Protein AF-A0A7W1Z5U4-F1 (afdb_monomer_lite)

Sequence (35 aa):
MAADDTPLIQQWREVKALHADALVLFRVGDFYEMF

Foldseek 3Di:
DPPPCPPVNVVVVVVCVVVVPDFDFDDDDPGTDGD

pLDDT: mean 78.94, std 11.38, range [42.56, 91.12]

Structure (mmCIF, N/CA/C/O backbone):
data_AF-A0A7W1Z5U4-F1
#
_entry.id   AF-A0A7W1Z5U4-F1
#
loop_
_atom_site.group_PDB
_atom_site.id
_atom_site.type_symbol
_atom_site.label_atom_id
_atom_site.label_alt_id
_atom_site.label_comp_id
_atom_site.label_asym_id
_atom_site.label_entity_id
_atom_site.label_seq_id
_atom_site.pdbx_PDB_ins_code
_atom_site.Cartn_x
_atom_site.Cartn_y
_atom_site.Cartn_z
_atom_site.occupancy
_atom_site.B_iso_or_equiv
_atom_site.auth_seq_id
_atom_site.auth_comp_id
_atom_site.auth_asym_id
_atom_site.auth_atom_id
_atom_site.pdbx_PDB_model_num
ATOM 1 N N . MET A 1 1 ? 22.598 -17.056 8.499 1.00 42.56 1 MET A N 1
ATOM 2 C CA . MET A 1 1 ? 23.120 -15.867 7.800 1.00 42.56 1 MET A CA 1
ATOM 3 C C . MET A 1 1 ? 21.899 -15.031 7.485 1.00 42.56 1 MET A C 1
ATOM 5 O O . MET A 1 1 ? 21.103 -15.474 6.669 1.00 42.56 1 MET A O 1
ATOM 9 N N . ALA A 1 2 ? 21.637 -13.996 8.290 1.00 49.53 2 ALA A N 1
ATOM 10 C CA . ALA A 1 2 ? 20.435 -13.176 8.156 1.00 49.53 2 ALA A CA 1
ATOM 11 C C . ALA A 1 2 ? 20.361 -12.690 6.708 1.00 49.53 2 ALA A C 1
ATOM 13 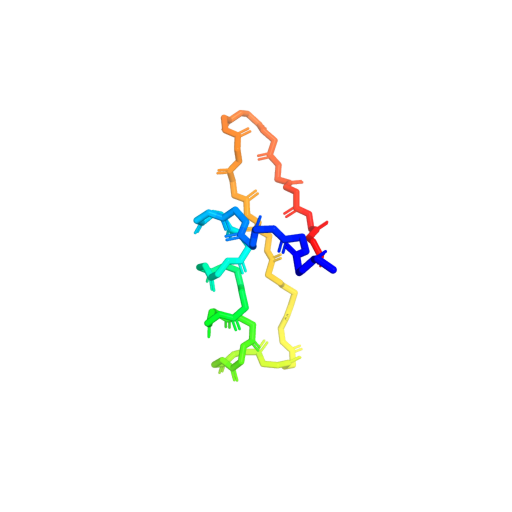O O . ALA A 1 2 ? 21.364 -12.190 6.200 1.00 49.53 2 ALA A O 1
ATOM 14 N N . ALA A 1 3 ? 19.238 -12.944 6.033 1.00 55.78 3 ALA A N 1
ATOM 15 C CA . ALA A 1 3 ? 18.969 -12.313 4.753 1.00 55.78 3 ALA A CA 1
ATOM 16 C C . ALA A 1 3 ? 19.111 -10.818 5.016 1.00 55.78 3 ALA A C 1
ATOM 18 O O . ALA A 1 3 ? 18.381 -10.295 5.854 1.00 55.78 3 ALA A O 1
ATOM 19 N N . ASP A 1 4 ? 20.142 -10.210 4.436 1.00 56.34 4 ASP A N 1
ATOM 20 C CA . ASP A 1 4 ? 20.444 -8.796 4.588 1.00 56.34 4 ASP A CA 1
ATOM 21 C C . ASP A 1 4 ? 19.168 -8.063 4.185 1.00 56.34 4 ASP A C 1
ATOM 23 O O . ASP A 1 4 ? 18.768 -8.092 3.018 1.00 56.34 4 ASP A O 1
ATOM 27 N N . ASP A 1 5 ? 18.427 -7.603 5.195 1.00 60.12 5 ASP A N 1
ATOM 28 C CA . ASP A 1 5 ? 17.124 -6.986 5.030 1.00 60.12 5 ASP A CA 1
ATOM 29 C C . ASP A 1 5 ? 17.383 -5.786 4.134 1.00 60.12 5 ASP A C 1
ATOM 31 O O . ASP A 1 5 ? 17.972 -4.793 4.575 1.00 60.12 5 ASP A O 1
ATOM 35 N N . THR A 1 6 ? 17.043 -5.935 2.847 1.00 76.38 6 THR A N 1
ATOM 36 C CA . THR A 1 6 ? 17.336 -4.900 1.860 1.00 76.38 6 THR A CA 1
ATOM 37 C C . THR A 1 6 ? 16.810 -3.579 2.416 1.00 76.38 6 THR A C 1
ATOM 39 O O . THR A 1 6 ? 15.779 -3.575 3.101 1.00 76.38 6 THR A O 1
ATOM 42 N N . PRO A 1 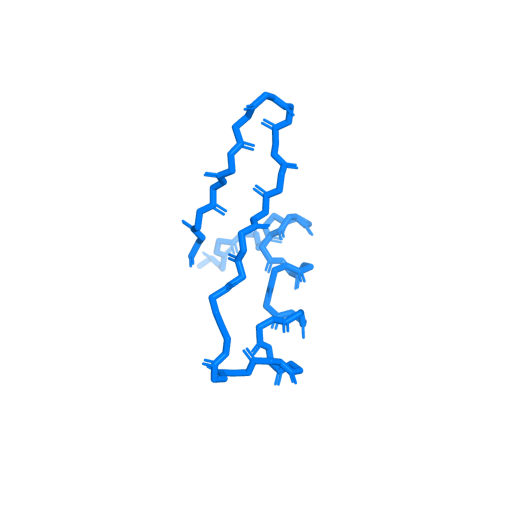7 ? 17.479 -2.444 2.159 1.00 78.38 7 PRO A N 1
ATOM 43 C CA . PRO A 1 7 ? 17.055 -1.156 2.711 1.00 78.38 7 PRO A CA 1
ATOM 44 C C . PRO A 1 7 ? 15.576 -0.843 2.414 1.00 78.38 7 PRO A C 1
ATOM 46 O O . PRO A 1 7 ? 14.946 -0.070 3.129 1.00 78.38 7 PRO A O 1
ATOM 49 N N . LEU A 1 8 ? 15.002 -1.484 1.392 1.00 78.81 8 LEU A N 1
ATOM 50 C CA . LEU A 1 8 ? 13.581 -1.475 1.067 1.00 78.81 8 LEU A CA 1
ATOM 51 C C . LEU A 1 8 ? 12.691 -2.149 2.132 1.00 78.81 8 LEU A C 1
ATOM 53 O O . LEU A 1 8 ? 11.697 -1.565 2.556 1.00 78.81 8 LEU A O 1
ATOM 57 N N . ILE A 1 9 ? 13.046 -3.352 2.592 1.00 80.81 9 ILE A N 1
ATOM 58 C CA . ILE A 1 9 ? 12.255 -4.097 3.585 1.00 80.81 9 ILE A CA 1
ATOM 59 C C . ILE A 1 9 ? 12.349 -3.449 4.966 1.00 80.81 9 ILE A C 1
ATOM 61 O O . ILE A 1 9 ? 11.360 -3.445 5.696 1.00 80.81 9 ILE A O 1
ATOM 65 N N . GLN A 1 10 ? 13.486 -2.836 5.313 1.00 83.06 10 GLN A N 1
ATOM 66 C CA . GLN A 1 10 ? 13.599 -2.083 6.569 1.00 83.06 10 GLN A CA 1
ATOM 67 C C . GLN A 1 10 ? 12.604 -0.916 6.601 1.00 83.06 10 GLN A C 1
ATOM 69 O O . GLN A 1 10 ? 11.795 -0.833 7.524 1.00 83.06 10 GLN A O 1
ATOM 74 N N . GLN A 1 11 ? 12.564 -0.112 5.533 1.00 82.62 11 GLN A N 1
ATOM 75 C CA . GLN A 1 11 ? 11.602 0.987 5.395 1.00 82.62 11 GLN A CA 1
ATOM 76 C C . GLN A 1 11 ? 10.151 0.491 5.411 1.00 82.62 11 GLN A C 1
ATOM 78 O O . GLN A 1 11 ? 9.292 1.089 6.059 1.00 82.62 11 GLN A O 1
ATOM 83 N N . TRP A 1 12 ? 9.860 -0.624 4.732 1.00 84.00 12 TRP A N 1
ATOM 84 C CA . TRP A 1 12 ? 8.524 -1.214 4.763 1.00 84.00 12 TRP A CA 1
ATOM 85 C C . TRP A 1 12 ? 8.121 -1.640 6.181 1.00 84.00 12 TRP A C 1
ATOM 87 O O . TRP A 1 12 ? 7.012 -1.329 6.618 1.00 84.00 12 TRP A O 1
ATOM 97 N N . ARG A 1 13 ? 9.020 -2.296 6.930 1.00 82.44 13 ARG A N 1
ATOM 98 C CA . ARG A 1 13 ? 8.752 -2.741 8.307 1.00 82.44 13 ARG A CA 1
ATOM 99 C C . ARG A 1 13 ? 8.509 -1.572 9.254 1.00 82.44 13 ARG A C 1
ATOM 101 O O . ARG A 1 13 ? 7.610 -1.672 10.083 1.00 82.44 13 ARG A O 1
ATOM 108 N N . GLU A 1 14 ? 9.251 -0.475 9.126 1.00 86.44 14 GLU A N 1
ATOM 109 C CA . GLU A 1 14 ? 9.031 0.735 9.931 1.00 86.44 14 GLU A CA 1
ATOM 110 C C . GLU A 1 14 ? 7.632 1.322 9.696 1.00 86.44 14 GLU A C 1
ATOM 112 O O . GLU A 1 14 ? 6.886 1.569 10.645 1.00 86.44 14 GLU A O 1
ATOM 117 N N . VAL A 1 15 ? 7.227 1.467 8.431 1.00 85.38 15 VAL A N 1
ATOM 118 C CA . VAL A 1 15 ? 5.895 1.984 8.076 1.00 85.38 15 VAL A CA 1
ATOM 119 C C . VAL A 1 15 ? 4.792 1.015 8.507 1.00 85.38 15 VAL A C 1
ATOM 121 O O . VAL A 1 15 ? 3.761 1.439 9.031 1.00 85.38 15 VAL A O 1
ATOM 124 N N . LYS A 1 16 ? 5.008 -0.295 8.348 1.00 84.81 16 LYS A N 1
ATOM 125 C CA . LYS A 1 16 ? 4.052 -1.323 8.770 1.00 84.81 16 LYS A CA 1
ATOM 126 C C . LYS A 1 16 ? 3.914 -1.397 10.289 1.00 84.81 16 LYS A C 1
ATOM 128 O O . LYS A 1 16 ? 2.818 -1.655 10.770 1.00 84.81 16 LYS A O 1
ATOM 133 N N . ALA A 1 17 ? 4.979 -1.144 11.045 1.00 86.19 17 ALA A N 1
ATOM 134 C CA . ALA A 1 17 ? 4.919 -1.083 12.502 1.00 86.19 17 ALA A CA 1
ATOM 135 C C . ALA A 1 17 ? 4.105 0.124 12.994 1.00 86.19 17 ALA A C 1
ATOM 137 O O . ALA A 1 17 ? 3.362 0.003 13.966 1.00 86.19 17 ALA A O 1
ATOM 138 N N . LEU A 1 18 ? 4.202 1.267 12.306 1.00 86.50 18 LEU A N 1
ATOM 139 C CA . LEU A 1 18 ? 3.401 2.460 12.602 1.00 86.50 18 LEU A CA 1
ATOM 140 C C . LEU A 1 18 ? 1.927 2.309 12.192 1.00 86.50 18 LEU A C 1
ATOM 142 O O . LEU A 1 18 ? 1.054 2.908 12.815 1.00 86.50 18 LEU A O 1
ATOM 146 N N . HIS A 1 19 ? 1.652 1.496 11.169 1.00 85.31 19 HIS A N 1
ATOM 147 C CA . HIS A 1 19 ? 0.318 1.277 10.608 1.00 85.31 19 HIS A CA 1
ATOM 148 C C . HIS A 1 19 ? 0.006 -0.219 10.481 1.00 85.31 19 HIS A C 1
ATOM 150 O O . HIS A 1 19 ? -0.234 -0.742 9.387 1.00 85.31 19 HIS A O 1
ATOM 156 N N . ALA A 1 20 ? 0.035 -0.929 11.612 1.00 80.19 20 ALA A N 1
ATOM 157 C CA . ALA A 1 20 ? -0.135 -2.382 11.644 1.00 80.19 20 ALA A CA 1
ATOM 158 C C . ALA A 1 20 ? -1.498 -2.833 11.087 1.00 80.19 20 ALA A C 1
ATOM 160 O O . ALA A 1 20 ? -1.594 -3.898 10.471 1.00 80.19 20 ALA A O 1
ATOM 16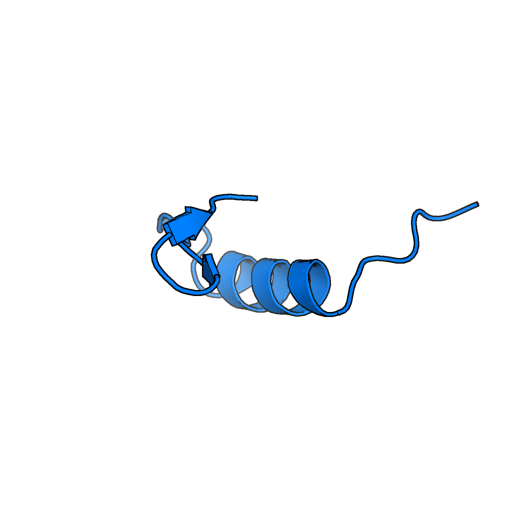1 N N . ASP A 1 21 ? -2.526 -1.999 11.246 1.00 87.31 21 ASP A N 1
ATOM 162 C CA . ASP A 1 21 ? -3.896 -2.209 10.780 1.00 87.31 21 ASP A CA 1
ATOM 163 C C . ASP A 1 21 ? -4.134 -1.809 9.311 1.00 87.31 21 ASP A C 1
ATOM 165 O O . ASP A 1 21 ? -5.153 -2.192 8.735 1.00 87.31 21 ASP A O 1
ATOM 169 N N . ALA A 1 22 ? -3.193 -1.104 8.672 1.00 83.81 22 ALA A N 1
ATOM 170 C CA . ALA A 1 22 ? -3.329 -0.646 7.290 1.00 83.81 22 ALA A CA 1
ATOM 171 C C . ALA A 1 22 ? -2.526 -1.507 6.299 1.00 83.81 22 ALA A C 1
ATOM 173 O O . ALA A 1 22 ? -1.495 -2.101 6.632 1.00 83.81 22 ALA A O 1
ATOM 174 N N . LEU A 1 23 ? -2.978 -1.564 5.043 1.00 82.50 23 LEU A N 1
ATOM 175 C CA . LEU A 1 23 ? -2.215 -2.169 3.948 1.00 82.50 23 LEU A CA 1
ATOM 176 C C . LEU A 1 23 ? -1.145 -1.184 3.463 1.00 82.50 23 LEU A C 1
ATOM 178 O O . LEU A 1 23 ? -1.466 -0.100 2.978 1.00 82.50 23 LEU A O 1
ATOM 182 N N . VAL A 1 24 ? 0.125 -1.572 3.588 1.00 82.62 24 VAL A N 1
ATOM 183 C CA . VAL A 1 24 ? 1.266 -0.765 3.141 1.00 82.62 24 VAL A CA 1
ATOM 184 C C . VAL A 1 24 ? 1.655 -1.210 1.738 1.00 82.62 24 VAL A C 1
ATOM 186 O O . VAL A 1 24 ? 2.197 -2.299 1.551 1.00 82.62 24 VAL A O 1
ATOM 189 N N . LEU A 1 25 ? 1.359 -0.353 0.764 1.00 84.19 25 LEU A N 1
ATOM 190 C CA . LEU A 1 25 ? 1.706 -0.527 -0.643 1.00 84.19 25 LEU A CA 1
ATOM 191 C C . LEU A 1 25 ? 2.963 0.287 -0.948 1.00 84.19 25 LEU A C 1
ATOM 193 O O . LEU A 1 25 ? 2.930 1.518 -0.916 1.00 84.19 25 LEU A O 1
ATOM 197 N N . PHE A 1 26 ? 4.069 -0.386 -1.248 1.00 83.94 26 PHE A N 1
ATOM 198 C CA . PHE A 1 26 ? 5.320 0.278 -1.582 1.00 83.94 26 PHE A CA 1
ATOM 199 C C . PHE A 1 26 ? 5.390 0.544 -3.086 1.00 83.94 26 PHE A C 1
ATOM 201 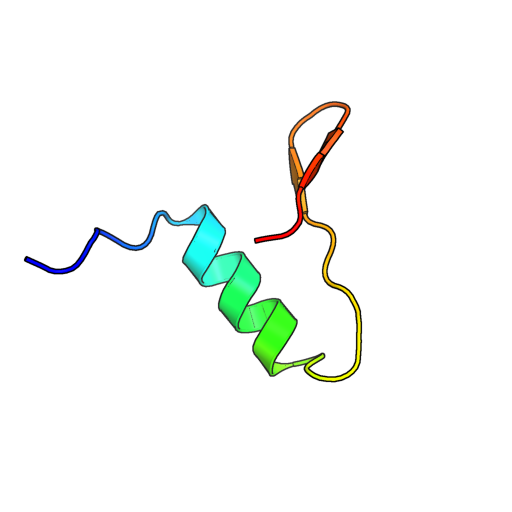O O . PHE A 1 26 ? 5.284 -0.378 -3.892 1.00 83.94 26 PHE A O 1
ATOM 208 N N . ARG A 1 27 ? 5.556 1.810 -3.485 1.00 84.75 27 ARG A N 1
ATOM 209 C CA . ARG A 1 27 ? 5.649 2.177 -4.902 1.00 84.75 27 ARG A CA 1
ATOM 210 C C . ARG A 1 27 ? 7.057 1.902 -5.425 1.00 84.75 27 ARG A C 1
ATOM 212 O O . ARG A 1 27 ? 8.001 2.583 -5.029 1.00 84.75 27 ARG A O 1
ATOM 219 N N . VAL A 1 28 ? 7.178 0.973 -6.366 1.00 84.06 28 VAL A N 1
ATOM 220 C CA . VAL A 1 28 ? 8.424 0.667 -7.076 1.00 84.06 28 VAL A CA 1
ATOM 221 C C . VAL A 1 28 ? 8.200 0.948 -8.562 1.00 84.06 28 VAL A C 1
ATOM 223 O O . VAL A 1 28 ? 7.654 0.136 -9.307 1.00 84.06 28 VAL A O 1
ATOM 226 N N . GLY A 1 29 ? 8.571 2.161 -8.986 1.00 85.38 29 GLY A N 1
ATOM 227 C CA . GLY A 1 29 ? 8.343 2.645 -10.350 1.00 85.38 29 GLY A CA 1
ATOM 228 C C . GLY A 1 29 ? 6.854 2.831 -10.663 1.00 85.38 29 GLY A C 1
ATOM 229 O O . GLY A 1 29 ? 6.188 3.694 -10.072 1.00 85.38 29 GLY A O 1
ATOM 230 N N . ASP A 1 30 ? 6.35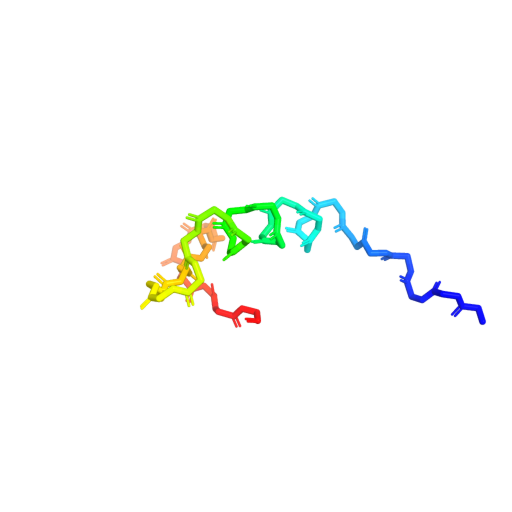5 2.027 -11.599 1.00 91.12 30 ASP A N 1
ATOM 231 C CA . ASP A 1 30 ? 4.963 2.023 -12.069 1.00 91.12 30 ASP A CA 1
ATOM 232 C C . ASP A 1 30 ? 4.055 1.063 -11.284 1.00 91.12 30 ASP A C 1
ATOM 234 O O . ASP A 1 30 ? 2.836 1.091 -11.456 1.00 91.12 30 ASP A O 1
ATOM 238 N N . PHE A 1 31 ? 4.626 0.237 -10.402 1.00 86.38 31 PHE A N 1
ATOM 239 C CA . PHE A 1 31 ? 3.889 -0.768 -9.640 1.00 86.38 31 PHE A CA 1
ATOM 240 C C . PHE A 1 31 ? 3.857 -0.454 -8.147 1.00 86.38 31 PHE A C 1
ATOM 242 O O . PHE A 1 31 ? 4.693 0.275 -7.607 1.00 86.38 31 PHE A O 1
ATOM 249 N N . TYR A 1 32 ? 2.872 -1.053 -7.484 1.00 87.12 32 TYR A N 1
ATOM 250 C CA . TYR A 1 32 ? 2.783 -1.108 -6.036 1.00 87.12 32 TYR A CA 1
ATOM 251 C C . TYR A 1 32 ? 2.993 -2.549 -5.587 1.00 87.12 32 TYR A C 1
ATOM 253 O O . TYR A 1 32 ? 2.223 -3.433 -5.962 1.00 87.12 32 TYR A O 1
ATOM 261 N N . GLU A 1 33 ? 4.027 -2.771 -4.784 1.00 82.06 33 GLU A N 1
ATOM 262 C CA . GLU A 1 33 ? 4.338 -4.067 -4.191 1.00 82.06 33 GLU A CA 1
ATOM 263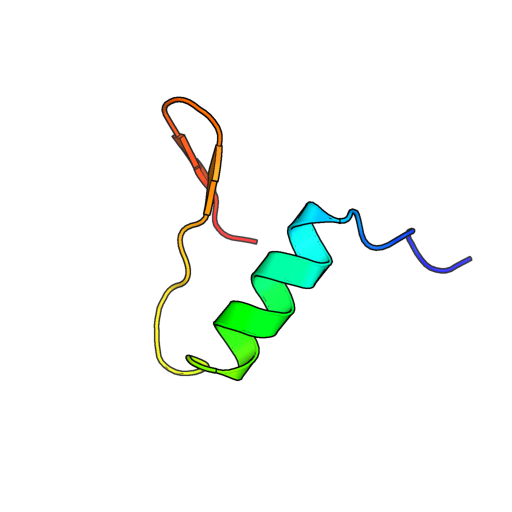 C C . GLU A 1 33 ? 3.928 -4.098 -2.717 1.00 82.06 33 GLU A C 1
ATOM 265 O O . GLU A 1 33 ? 4.048 -3.112 -1.984 1.00 82.06 33 GLU A O 1
ATOM 270 N N . MET A 1 34 ? 3.415 -5.250 -2.294 1.00 77.81 34 MET A N 1
ATOM 271 C CA . MET A 1 34 ? 3.175 -5.578 -0.892 1.00 77.81 34 MET A CA 1
ATOM 272 C C . MET A 1 34 ? 4.228 -6.601 -0.495 1.00 77.81 34 MET A C 1
ATOM 274 O O . MET A 1 34 ? 4.343 -7.636 -1.153 1.00 77.81 34 MET A O 1
ATOM 278 N N . PHE A 1 35 ? 4.978 -6.291 0.554 1.00 74.19 35 PHE A N 1
ATOM 279 C CA . PHE A 1 35 ? 5.924 -7.214 1.171 1.00 74.19 35 PHE A CA 1
ATOM 280 C C . PHE A 1 35 ? 5.301 -7.902 2.390 1.00 74.19 35 PHE A C 1
ATOM 282 O O . PHE A 1 35 ? 4.274 -7.391 2.900 1.00 74.19 35 PHE A O 1
#

Secondary structure (DSSP, 8-state):
------HHHHHHHHHHHHTTTS---EEETTEEE--

Radius of gyration: 10.64 Å; chains: 1; bounding box: 27×18×25 Å